Protein AF-A0A0N4VSP3-F1 (afdb_monomer_lite)

Structure (mmCIF, N/CA/C/O backbone):
data_AF-A0A0N4VSP3-F1
#
_entry.id   AF-A0A0N4VSP3-F1
#
loop_
_atom_site.group_PDB
_atom_site.id
_atom_site.type_symbol
_atom_site.label_atom_id
_atom_site.label_alt_id
_atom_site.label_comp_id
_atom_site.label_asym_id
_atom_site.label_entity_id
_atom_site.label_seq_id
_atom_site.pdbx_PDB_ins_code
_atom_site.Cartn_x
_atom_site.Cartn_y
_atom_site.Cartn_z
_atom_site.occupancy
_atom_site.B_iso_or_equiv
_atom_site.auth_seq_id
_atom_site.auth_comp_id
_atom_site.auth_asym_id
_atom_site.auth_atom_id
_atom_site.pdbx_PDB_model_num
ATOM 1 N N . MET A 1 1 ? -19.096 -5.394 18.082 1.00 20.92 1 MET A N 1
ATOM 2 C CA . MET A 1 1 ? -18.359 -4.152 17.748 1.00 20.92 1 MET A CA 1
ATOM 3 C C . MET A 1 1 ? -17.612 -4.419 16.456 1.00 20.92 1 MET A C 1
ATOM 5 O O . MET A 1 1 ? -16.840 -5.366 16.447 1.00 20.92 1 MET A O 1
ATOM 9 N N . SER A 1 2 ? -17.908 -3.686 15.379 1.00 20.28 2 SER A N 1
ATOM 10 C CA . SER A 1 2 ? -17.306 -3.947 14.062 1.00 20.28 2 SER A CA 1
ATOM 11 C C . SER A 1 2 ? -15.825 -3.570 14.069 1.00 20.28 2 SER A C 1
ATOM 13 O O . SER A 1 2 ? -15.492 -2.456 14.472 1.00 20.28 2 SER A O 1
ATOM 15 N N . LYS A 1 3 ? -14.948 -4.489 13.658 1.00 21.61 3 LYS A N 1
ATOM 16 C CA . LYS A 1 3 ? -13.506 -4.255 13.499 1.00 21.61 3 LYS A CA 1
ATOM 17 C C . LYS A 1 3 ? -13.163 -4.177 12.013 1.00 21.61 3 LYS A C 1
ATOM 19 O O . LYS A 1 3 ? -12.490 -5.032 11.452 1.00 21.61 3 LYS A O 1
ATOM 24 N N . ASP A 1 4 ? -13.642 -3.124 11.366 1.00 21.48 4 ASP A N 1
ATOM 25 C CA . ASP A 1 4 ? -13.287 -2.838 9.979 1.00 21.48 4 ASP A CA 1
ATOM 26 C C . ASP A 1 4 ? -11.895 -2.190 9.949 1.00 21.48 4 ASP A C 1
ATOM 28 O O . ASP A 1 4 ? -11.760 -0.973 10.114 1.00 21.48 4 ASP A O 1
ATOM 32 N N . ALA A 1 5 ? -10.850 -3.009 9.809 1.00 22.25 5 ALA A N 1
ATOM 33 C CA . ALA A 1 5 ? -9.464 -2.559 9.702 1.00 22.25 5 ALA A CA 1
ATOM 34 C C . ALA A 1 5 ? -9.032 -2.464 8.229 1.00 22.25 5 ALA A C 1
ATOM 36 O O . ALA A 1 5 ? -8.876 -3.465 7.534 1.00 22.25 5 ALA A O 1
ATOM 37 N N . ILE A 1 6 ? -8.811 -1.243 7.745 1.00 28.39 6 ILE A N 1
ATOM 38 C CA . ILE A 1 6 ? -8.440 -0.954 6.358 1.00 28.39 6 ILE A CA 1
ATOM 39 C C . ILE A 1 6 ? -7.019 -0.384 6.332 1.00 28.39 6 ILE A C 1
ATOM 41 O O . ILE A 1 6 ? -6.721 0.682 6.871 1.00 28.39 6 ILE A O 1
ATOM 45 N N . THR A 1 7 ? -6.114 -1.116 5.685 1.00 30.81 7 THR A N 1
ATOM 46 C CA . THR A 1 7 ? -4.690 -0.774 5.613 1.00 30.81 7 THR A CA 1
ATOM 47 C C . THR A 1 7 ? -4.467 0.154 4.417 1.00 30.81 7 THR A C 1
ATOM 49 O O . THR A 1 7 ? -4.516 -0.281 3.265 1.00 30.81 7 THR A O 1
ATOM 52 N N . VAL A 1 8 ? -4.243 1.451 4.660 1.00 32.62 8 VAL A N 1
ATOM 53 C CA . VAL A 1 8 ? -4.166 2.451 3.583 1.00 32.62 8 VAL A CA 1
ATOM 54 C C . VAL A 1 8 ? -2.767 2.998 3.388 1.00 32.62 8 VAL A C 1
ATOM 56 O O . VAL A 1 8 ? -2.271 3.807 4.159 1.00 32.62 8 VAL A O 1
ATOM 59 N N . GLY A 1 9 ? -2.201 2.681 2.230 1.00 28.77 9 GLY A N 1
ATOM 60 C CA . GLY A 1 9 ? -1.094 3.420 1.655 1.00 28.77 9 GLY A CA 1
ATOM 61 C C . GLY A 1 9 ? 0.252 2.911 2.128 1.00 28.77 9 GLY A C 1
ATOM 62 O O . GLY A 1 9 ? 0.875 3.536 2.979 1.00 28.77 9 GLY A O 1
ATOM 63 N N . PHE A 1 10 ? 0.741 1.854 1.475 1.00 27.48 10 PHE A N 1
ATOM 64 C CA . PHE A 1 10 ? 2.181 1.689 1.304 1.00 27.48 10 PHE A CA 1
ATOM 65 C C . PHE A 1 10 ? 2.674 2.757 0.321 1.00 27.48 10 PHE A C 1
ATOM 67 O O . PHE A 1 10 ? 2.287 2.764 -0.848 1.00 27.48 10 PHE A O 1
ATOM 74 N N . SER A 1 11 ? 3.560 3.638 0.783 1.00 26.72 11 SER A N 1
ATOM 75 C CA . SER A 1 11 ? 4.466 4.387 -0.095 1.00 26.72 11 SER A CA 1
ATOM 76 C C . SER A 1 11 ? 5.871 3.858 0.157 1.00 26.72 11 SER A C 1
ATOM 78 O O . SER A 1 11 ? 6.573 4.328 1.052 1.00 26.72 11 SER A O 1
ATOM 80 N N . VAL A 1 12 ? 6.226 2.808 -0.590 1.00 27.62 12 VAL A N 1
ATOM 81 C CA . VAL A 1 12 ? 7.496 2.087 -0.461 1.00 27.62 12 VAL A CA 1
ATOM 82 C C . VAL A 1 12 ? 8.224 2.110 -1.796 1.00 27.62 12 VAL A C 1
ATOM 84 O O . VAL A 1 12 ? 7.969 1.323 -2.702 1.00 27.62 12 VAL A O 1
ATOM 87 N N . LYS A 1 13 ? 9.201 3.006 -1.870 1.00 33.19 13 LYS A N 1
ATOM 88 C CA . LYS A 1 13 ? 10.443 2.763 -2.611 1.00 33.19 13 LYS A CA 1
ATOM 89 C C . LYS A 1 13 ? 11.149 1.566 -1.906 1.00 33.19 13 LYS A C 1
ATOM 91 O O . LYS A 1 13 ? 11.082 1.544 -0.678 1.00 33.19 13 LYS A O 1
ATOM 96 N N . LEU A 1 14 ? 11.884 0.677 -2.619 1.00 26.58 14 LEU A N 1
ATOM 97 C CA . LEU A 1 14 ? 13.021 -0.214 -2.166 1.00 26.58 14 LEU A CA 1
ATOM 98 C C . LEU A 1 14 ? 12.895 -1.805 -2.252 1.00 26.58 14 LEU A C 1
ATOM 100 O O . LEU A 1 14 ? 11.784 -2.323 -2.194 1.00 26.58 14 LEU A O 1
ATOM 104 N N . TRP A 1 15 ? 14.070 -2.528 -2.333 1.00 25.83 15 TRP A N 1
ATOM 105 C CA . TRP A 1 15 ? 14.570 -3.839 -2.981 1.00 25.83 15 TRP A CA 1
ATOM 106 C C . TRP A 1 15 ? 14.121 -5.230 -2.439 1.00 25.83 15 TRP A C 1
ATOM 108 O O . TRP A 1 15 ? 14.099 -5.385 -1.233 1.00 25.83 15 TRP A O 1
ATOM 118 N N . LYS A 1 16 ? 13.873 -6.285 -3.257 1.00 29.00 16 LY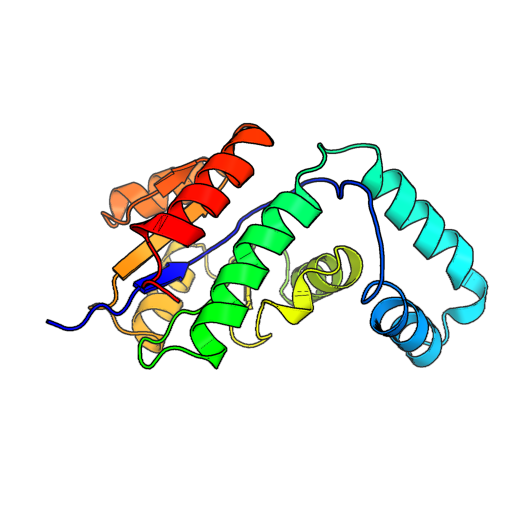S A N 1
ATOM 119 C CA . LYS A 1 16 ? 13.544 -7.689 -2.820 1.00 29.00 16 LYS A CA 1
ATOM 120 C C . LYS A 1 16 ? 14.643 -8.481 -2.060 1.00 29.00 16 LYS A C 1
ATOM 122 O O . LYS A 1 16 ? 15.768 -8.515 -2.508 1.00 29.00 16 LYS A O 1
ATOM 127 N N . PRO A 1 17 ? 14.345 -9.308 -1.051 1.00 29.50 17 PRO A N 1
ATOM 128 C CA . PRO A 1 17 ? 15.222 -10.399 -0.607 1.00 29.50 17 PRO A CA 1
ATOM 129 C C . PRO A 1 17 ? 15.154 -11.675 -1.495 1.00 29.50 17 PRO A C 1
ATOM 131 O O . PRO A 1 17 ? 14.441 -11.758 -2.494 1.00 29.50 17 PRO A O 1
ATOM 134 N N . ASP A 1 18 ? 15.927 -12.680 -1.081 1.00 33.03 18 ASP A N 1
ATOM 135 C CA . ASP A 1 18 ? 15.898 -14.109 -1.453 1.00 33.03 18 ASP A CA 1
ATOM 136 C C . ASP A 1 18 ? 15.221 -14.896 -0.297 1.00 33.03 18 ASP A C 1
ATOM 138 O O . ASP A 1 18 ? 15.187 -14.384 0.818 1.00 33.03 18 ASP A O 1
ATOM 142 N N . LYS A 1 19 ? 14.724 -16.144 -0.355 1.00 32.81 19 LYS A N 1
ATOM 143 C CA . LYS A 1 19 ? 14.442 -17.217 -1.347 1.00 32.81 19 LYS A CA 1
ATOM 144 C C . LYS A 1 19 ? 13.468 -18.177 -0.597 1.00 32.81 19 LYS A C 1
ATOM 146 O O . LYS A 1 19 ? 13.546 -18.244 0.622 1.00 32.81 19 LYS A O 1
ATOM 151 N N . LYS A 1 20 ? 12.551 -18.963 -1.177 1.00 30.81 20 LYS A N 1
ATOM 152 C CA . LYS A 1 20 ? 12.589 -19.799 -2.395 1.00 30.81 20 LYS A CA 1
ATOM 153 C C . LYS A 1 20 ? 11.143 -20.228 -2.758 1.00 30.81 20 LYS A C 1
ATOM 155 O O . LYS A 1 20 ? 10.438 -20.641 -1.851 1.00 30.81 20 LYS A O 1
ATOM 160 N N . LEU A 1 21 ? 10.808 -20.264 -4.062 1.00 31.72 21 LEU A N 1
ATOM 161 C CA . LEU A 1 21 ? 9.743 -21.089 -4.704 1.00 31.72 21 LEU A CA 1
ATOM 162 C C . LEU A 1 21 ? 8.258 -20.813 -4.304 1.00 31.72 21 LEU A C 1
ATOM 164 O O . LEU A 1 21 ? 7.913 -20.858 -3.138 1.00 31.72 21 LEU A O 1
ATOM 168 N N . THR A 1 22 ? 7.279 -20.590 -5.199 1.00 36.72 22 THR A N 1
ATOM 169 C CA . THR A 1 22 ? 7.310 -20.316 -6.655 1.00 36.72 22 THR A CA 1
ATOM 170 C C . THR A 1 22 ? 6.011 -19.608 -7.092 1.00 36.72 22 THR A C 1
ATOM 172 O O . THR A 1 22 ? 5.027 -20.252 -7.428 1.00 36.72 22 THR A O 1
ATOM 175 N N . PHE A 1 23 ? 6.005 -18.272 -7.132 1.00 33.94 23 PHE A N 1
ATOM 176 C CA . PHE A 1 23 ? 4.994 -17.475 -7.867 1.00 33.94 23 PHE A CA 1
ATOM 177 C C . PHE A 1 23 ? 5.638 -16.315 -8.661 1.00 33.94 23 PHE A C 1
ATOM 179 O O . PHE A 1 23 ? 4.978 -15.377 -9.099 1.00 33.94 23 PHE A O 1
ATOM 186 N N . LYS A 1 24 ? 6.969 -16.384 -8.835 1.00 41.38 24 LYS A N 1
ATOM 187 C CA . LYS A 1 24 ? 7.832 -15.309 -9.359 1.00 41.38 24 LYS A CA 1
ATOM 188 C C . LYS A 1 24 ? 7.988 -15.328 -10.891 1.00 41.38 24 LYS A C 1
ATOM 190 O O . LYS A 1 24 ? 8.329 -14.292 -11.446 1.00 41.38 24 LYS A O 1
ATOM 195 N N . SER A 1 25 ? 7.755 -16.464 -11.565 1.00 39.62 25 SER A N 1
ATOM 196 C CA . SER A 1 25 ? 7.986 -16.596 -13.019 1.00 39.62 25 SER A CA 1
ATOM 197 C C . SER A 1 25 ? 6.737 -16.286 -13.859 1.00 39.62 25 SER A C 1
ATOM 199 O O . SER A 1 25 ? 6.797 -15.430 -14.738 1.00 39.62 25 SER A O 1
ATOM 201 N N . ILE A 1 26 ? 5.581 -16.873 -13.516 1.00 41.38 26 ILE A N 1
ATOM 202 C CA . ILE A 1 26 ? 4.376 -16.873 -14.371 1.00 41.38 26 ILE A CA 1
ATOM 203 C C . ILE A 1 26 ? 3.923 -15.462 -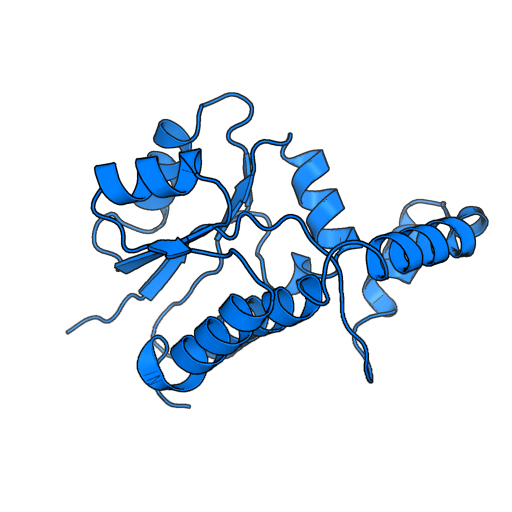14.781 1.00 41.38 26 ILE A C 1
ATOM 205 O O . ILE A 1 26 ? 3.568 -15.252 -15.935 1.00 41.38 26 ILE A O 1
ATOM 209 N N . LEU A 1 27 ? 3.949 -14.479 -13.873 1.00 50.06 27 LEU A N 1
ATOM 210 C CA . LEU A 1 27 ? 3.503 -13.119 -14.199 1.00 50.06 27 LEU A CA 1
ATOM 211 C C . LEU A 1 27 ? 4.526 -12.313 -15.003 1.00 50.06 27 LEU A C 1
ATOM 213 O O . LEU A 1 27 ? 4.121 -11.584 -15.902 1.00 50.06 27 LEU A O 1
ATOM 217 N N . HIS A 1 28 ? 5.823 -12.426 -14.704 1.00 56.03 28 HIS A N 1
ATOM 218 C CA . HIS A 1 28 ? 6.842 -11.632 -15.396 1.00 56.03 28 HIS A CA 1
ATOM 219 C C . HIS A 1 28 ? 7.099 -12.176 -16.804 1.00 56.03 28 HIS A C 1
ATOM 221 O O . HIS A 1 28 ? 7.084 -11.414 -17.765 1.00 56.03 28 HIS A O 1
ATOM 227 N N . GLU A 1 29 ? 7.234 -13.498 -16.947 1.00 55.16 29 GLU A N 1
ATOM 228 C CA . GLU A 1 29 ? 7.441 -14.140 -18.247 1.00 55.16 29 GLU A CA 1
ATOM 229 C C . GLU A 1 29 ? 6.231 -13.937 -19.164 1.00 55.16 29 GLU A C 1
ATOM 231 O O . GLU A 1 29 ? 6.390 -13.411 -20.263 1.00 55.16 29 GLU A O 1
ATOM 236 N N . ALA A 1 30 ? 5.012 -14.220 -18.685 1.00 62.12 30 ALA A N 1
ATOM 237 C CA . ALA A 1 30 ? 3.814 -14.062 -19.505 1.00 62.12 30 ALA A CA 1
ATOM 238 C C . ALA A 1 30 ? 3.497 -12.595 -19.845 1.00 62.12 30 ALA A C 1
ATOM 240 O O . ALA A 1 30 ? 2.911 -12.342 -20.894 1.00 62.12 30 ALA A O 1
ATOM 241 N N . LEU A 1 31 ? 3.855 -11.612 -19.005 1.00 67.88 31 LEU A N 1
ATOM 242 C CA . LEU A 1 31 ? 3.710 -10.195 -19.371 1.00 67.88 31 LEU A CA 1
ATOM 243 C C . LEU A 1 31 ? 4.750 -9.766 -20.404 1.00 67.88 31 LEU A C 1
ATOM 245 O O . LEU A 1 31 ? 4.376 -9.136 -21.387 1.00 67.88 31 LEU A O 1
ATOM 249 N N . VAL A 1 32 ? 6.021 -10.133 -20.228 1.00 69.94 32 VAL A N 1
ATOM 250 C CA . VAL A 1 32 ? 7.088 -9.840 -21.201 1.00 69.94 32 VAL A CA 1
ATOM 251 C C . VAL A 1 32 ? 6.771 -10.477 -22.560 1.00 69.94 32 VAL A C 1
ATOM 253 O O . VAL A 1 32 ? 6.878 -9.811 -23.589 1.00 69.94 32 VAL A O 1
ATOM 256 N N . GLU A 1 33 ? 6.281 -11.718 -22.570 1.00 70.81 33 GLU A N 1
ATOM 257 C CA . GLU A 1 33 ? 5.819 -12.421 -23.773 1.00 70.81 33 GLU A CA 1
ATOM 258 C C . GLU A 1 33 ? 4.593 -11.746 -24.407 1.00 70.81 33 GLU A C 1
ATOM 260 O O . GLU A 1 33 ? 4.604 -11.457 -25.604 1.00 70.81 33 GLU A O 1
ATOM 265 N N . ARG A 1 34 ? 3.562 -11.396 -23.622 1.00 71.19 34 ARG A N 1
ATOM 266 C CA . ARG A 1 34 ? 2.360 -10.698 -24.125 1.00 71.19 34 ARG A CA 1
ATOM 267 C C . ARG A 1 34 ? 2.621 -9.268 -24.602 1.00 71.19 34 ARG A C 1
ATOM 269 O O . ARG A 1 34 ? 1.865 -8.774 -25.433 1.00 71.19 34 ARG A O 1
ATOM 276 N N . CYS A 1 35 ? 3.662 -8.613 -24.095 1.00 75.38 35 CYS A N 1
ATOM 277 C CA . CYS A 1 35 ? 4.122 -7.305 -24.561 1.00 75.38 35 CYS A CA 1
ATOM 278 C C . CYS A 1 35 ? 5.061 -7.395 -25.778 1.00 75.38 35 CYS A C 1
ATOM 280 O O . CYS A 1 35 ? 5.514 -6.360 -26.260 1.00 75.38 35 CYS A O 1
ATOM 282 N N . GLY A 1 36 ? 5.375 -8.600 -26.275 1.00 76.62 36 GLY A N 1
ATOM 283 C CA . GLY A 1 36 ? 6.289 -8.798 -27.405 1.00 76.62 36 GLY A CA 1
ATOM 284 C C . GLY A 1 36 ? 7.758 -8.498 -27.086 1.00 76.62 36 GLY A C 1
ATOM 285 O O . GLY A 1 36 ? 8.555 -8.335 -28.004 1.00 76.62 36 GLY A O 1
ATOM 286 N N . MET A 1 37 ? 8.128 -8.432 -25.803 1.00 74.81 37 MET A N 1
ATOM 287 C CA . MET A 1 37 ? 9.471 -8.070 -25.327 1.00 74.81 37 MET A CA 1
ATOM 288 C C . MET A 1 37 ? 10.348 -9.299 -25.031 1.00 74.81 37 MET A C 1
ATOM 290 O O . MET A 1 37 ? 11.228 -9.269 -24.171 1.00 74.81 37 MET A O 1
ATOM 294 N N . THR A 1 38 ? 10.094 -10.418 -25.713 1.00 77.69 38 THR A N 1
ATOM 295 C CA . THR A 1 38 ? 10.768 -11.703 -25.457 1.00 77.69 38 THR A CA 1
ATOM 296 C C . THR A 1 38 ? 12.277 -11.642 -25.659 1.00 77.69 38 THR A C 1
ATOM 298 O O . THR A 1 38 ? 13.004 -12.349 -24.968 1.00 77.69 38 THR A O 1
ATOM 301 N N . THR A 1 39 ? 12.760 -10.778 -26.552 1.00 81.50 39 THR A N 1
ATOM 302 C CA . THR A 1 39 ? 14.192 -10.569 -26.802 1.00 81.50 39 THR A CA 1
ATOM 303 C C . THR A 1 39 ? 14.877 -9.754 -25.706 1.00 81.50 39 THR A C 1
ATOM 305 O O . THR A 1 39 ? 16.047 -9.994 -25.437 1.00 81.50 39 THR A O 1
ATOM 308 N N . GLN A 1 40 ? 14.164 -8.850 -25.024 1.00 78.69 40 GLN A N 1
ATOM 309 C CA . GLN A 1 40 ? 14.680 -8.111 -23.862 1.00 78.69 40 GLN A CA 1
ATOM 310 C C . GLN A 1 40 ? 14.443 -8.844 -22.529 1.00 78.69 40 GLN A C 1
ATOM 312 O O . GLN A 1 40 ? 14.776 -8.312 -21.473 1.00 78.69 40 GLN A O 1
ATOM 317 N N . LYS A 1 41 ? 13.864 -10.054 -22.538 1.00 76.19 41 LYS A N 1
ATOM 318 C CA . LYS A 1 41 ? 13.481 -10.811 -21.330 1.00 76.19 41 LYS A CA 1
ATOM 319 C C . LYS A 1 41 ? 14.617 -10.909 -20.310 1.00 76.19 41 LYS A C 1
ATOM 321 O O . LYS A 1 41 ? 14.403 -10.615 -19.135 1.00 76.19 41 LYS A O 1
ATOM 326 N N . ASP A 1 42 ? 15.815 -11.267 -20.761 1.00 78.06 42 ASP A N 1
ATOM 327 C CA . ASP A 1 42 ? 16.977 -11.432 -19.884 1.00 78.06 42 ASP A CA 1
ATOM 328 C C . ASP A 1 42 ? 17.527 -10.089 -19.384 1.00 78.06 42 ASP A C 1
ATOM 330 O O . ASP A 1 42 ? 17.882 -9.978 -18.212 1.00 78.06 42 ASP A O 1
ATOM 334 N N . GLU A 1 43 ? 17.498 -9.041 -20.214 1.00 80.12 43 GLU A N 1
ATOM 335 C CA . GLU A 1 43 ? 17.879 -7.676 -19.825 1.00 80.12 43 GLU A CA 1
ATOM 336 C C . GLU A 1 43 ? 16.940 -7.109 -18.750 1.00 80.12 43 GLU A C 1
ATOM 338 O O . GLU A 1 43 ? 17.402 -6.564 -17.749 1.00 80.12 43 GLU A O 1
ATOM 343 N N . ILE A 1 44 ? 15.621 -7.275 -18.914 1.00 75.25 44 ILE A N 1
ATOM 344 C CA . ILE A 1 44 ? 14.620 -6.825 -17.934 1.00 75.25 44 ILE A CA 1
ATOM 345 C C . ILE A 1 44 ? 14.759 -7.638 -16.641 1.00 75.25 44 ILE A C 1
ATOM 347 O O . ILE A 1 44 ? 14.741 -7.065 -15.554 1.00 75.25 44 ILE A O 1
ATOM 351 N N . ASN A 1 45 ? 14.937 -8.961 -16.734 1.00 75.25 45 ASN A N 1
ATOM 352 C CA . ASN A 1 45 ? 15.147 -9.818 -15.565 1.00 75.25 45 ASN A CA 1
ATOM 353 C C . ASN A 1 45 ? 16.418 -9.429 -14.790 1.00 75.25 45 ASN A C 1
ATOM 355 O O . ASN A 1 45 ? 16.378 -9.362 -13.560 1.00 75.25 45 ASN A O 1
ATOM 359 N N . GLU A 1 46 ? 17.522 -9.139 -15.480 1.00 78.56 46 GLU A N 1
ATOM 360 C CA . GLU A 1 46 ? 18.775 -8.695 -14.863 1.00 78.56 46 GLU A CA 1
ATOM 361 C C . GLU A 1 46 ? 18.657 -7.277 -14.286 1.00 78.56 46 GLU A C 1
ATOM 363 O O . GLU A 1 46 ? 19.084 -7.043 -13.156 1.00 78.56 46 GLU A O 1
ATOM 368 N N . ALA A 1 47 ? 17.992 -6.347 -14.976 1.00 74.25 47 ALA A N 1
ATOM 369 C CA . ALA A 1 47 ? 17.700 -5.014 -14.450 1.00 74.25 47 ALA A CA 1
ATOM 370 C C . ALA A 1 47 ? 16.837 -5.086 -13.177 1.00 74.25 47 ALA A C 1
ATOM 372 O O . ALA A 1 47 ? 17.167 -4.451 -12.174 1.00 74.25 47 ALA A O 1
ATOM 373 N N . CYS A 1 48 ? 15.790 -5.919 -13.165 1.00 69.94 48 CYS A N 1
ATOM 374 C CA . CYS A 1 48 ? 15.027 -6.238 -11.958 1.00 69.94 48 CYS A CA 1
ATOM 375 C C . CYS A 1 48 ? 15.931 -6.839 -10.873 1.00 69.94 48 CYS A C 1
ATOM 377 O O . CYS A 1 48 ? 15.862 -6.407 -9.726 1.00 69.94 48 CYS A O 1
ATOM 379 N N . ARG A 1 49 ? 16.838 -7.764 -11.213 1.00 73.19 49 ARG A N 1
ATOM 380 C CA . ARG A 1 49 ? 17.786 -8.368 -10.261 1.00 73.19 49 ARG A CA 1
ATOM 381 C C . ARG A 1 49 ? 18.769 -7.348 -9.664 1.00 73.19 49 ARG A C 1
ATOM 383 O O . ARG A 1 49 ? 19.117 -7.472 -8.496 1.00 73.19 49 ARG A O 1
ATOM 390 N N . GLN A 1 50 ? 19.182 -6.324 -10.409 1.00 71.31 50 GLN A N 1
ATOM 391 C CA . GLN A 1 50 ? 20.056 -5.238 -9.929 1.00 71.31 50 GLN A CA 1
ATOM 392 C C . GLN A 1 50 ? 19.294 -4.210 -9.082 1.00 71.31 50 GLN A C 1
ATOM 394 O O . GLN A 1 50 ? 19.736 -3.832 -7.993 1.00 71.31 50 GLN A O 1
ATOM 399 N N . VAL A 1 51 ? 18.077 -3.853 -9.506 1.00 65.62 51 VAL A N 1
ATOM 400 C CA . VAL A 1 51 ? 17.059 -3.186 -8.670 1.00 65.62 51 VAL A CA 1
ATOM 401 C C . VAL A 1 51 ? 16.751 -4.015 -7.409 1.00 65.62 51 VAL A C 1
ATOM 403 O O . VAL A 1 51 ? 16.262 -3.474 -6.417 1.00 65.62 51 VAL A O 1
ATOM 406 N N . GLU A 1 52 ? 17.138 -5.294 -7.398 1.00 65.81 52 GLU A N 1
ATOM 407 C CA . GLU A 1 52 ? 17.078 -6.244 -6.286 1.00 65.81 52 GLU A CA 1
ATOM 408 C C . GLU A 1 52 ? 18.444 -6.628 -5.690 1.00 65.81 52 GLU A C 1
ATOM 410 O O . GLU A 1 52 ? 18.579 -7.670 -5.048 1.00 65.81 52 GLU A O 1
ATOM 415 N N . GLN A 1 53 ? 19.444 -5.757 -5.825 1.00 67.44 53 GLN A N 1
ATOM 416 C CA . GLN A 1 53 ? 20.608 -5.726 -4.929 1.00 67.44 53 GLN A CA 1
ATOM 417 C C . GLN A 1 53 ? 20.819 -4.355 -4.260 1.00 67.44 53 GLN A C 1
ATOM 419 O O . GLN A 1 53 ? 21.588 -4.264 -3.310 1.00 67.44 53 GLN A O 1
ATOM 424 N N . LEU A 1 54 ? 20.138 -3.290 -4.711 1.00 66.69 54 LEU A N 1
ATOM 425 C CA . LEU A 1 54 ? 20.440 -1.909 -4.298 1.00 66.69 54 LEU A CA 1
ATOM 426 C C . LEU A 1 54 ? 19.762 -1.410 -3.012 1.00 66.69 54 LEU A C 1
ATOM 428 O O . LEU A 1 54 ? 20.392 -0.784 -2.167 1.00 66.69 54 LEU A O 1
ATOM 432 N N . PHE A 1 55 ? 18.455 -1.609 -2.862 1.00 65.50 55 PHE A N 1
ATOM 433 C CA . PHE A 1 55 ? 17.635 -0.735 -2.006 1.00 65.50 55 PHE A CA 1
ATOM 434 C C . PHE A 1 55 ? 17.205 -1.238 -0.566 1.00 65.50 55 PHE A C 1
ATOM 436 O O . PHE A 1 55 ? 16.892 -0.402 0.276 1.00 65.50 55 PHE A O 1
ATOM 443 N N . GLY A 1 56 ? 17.169 -2.542 -0.213 1.00 67.62 56 GLY A N 1
ATOM 444 C CA . GLY A 1 56 ? 17.309 -3.048 1.174 1.00 67.62 56 GLY A CA 1
ATOM 445 C C . GLY A 1 56 ? 16.731 -4.422 1.626 1.00 67.62 56 GLY A C 1
ATOM 446 O O . GLY A 1 56 ? 16.572 -4.560 2.834 1.00 67.62 56 GLY A O 1
ATOM 447 N N . GLY A 1 57 ? 16.320 -5.400 0.792 1.00 68.94 57 GLY A N 1
ATOM 448 C CA . GLY A 1 57 ? 15.522 -6.576 1.258 1.00 68.94 57 GLY A CA 1
ATOM 449 C C . GLY A 1 57 ? 14.066 -6.232 1.653 1.00 68.94 57 GLY A C 1
ATOM 450 O O . GLY A 1 57 ? 13.314 -7.041 2.192 1.00 68.94 57 GLY A O 1
ATOM 451 N N . ARG A 1 58 ? 13.670 -4.995 1.352 1.00 74.44 58 ARG A N 1
ATOM 452 C CA . ARG A 1 58 ? 12.412 -4.319 1.658 1.00 74.44 58 ARG A CA 1
ATOM 453 C C . ARG A 1 58 ? 11.228 -4.746 0.779 1.00 74.44 58 ARG A C 1
ATOM 455 O O . ARG A 1 58 ? 10.117 -4.733 1.288 1.00 74.44 58 ARG A O 1
ATOM 462 N N . THR A 1 59 ? 11.408 -5.156 -0.485 1.00 72.19 59 THR A N 1
ATOM 463 C CA . THR A 1 59 ? 10.266 -5.481 -1.372 1.00 72.19 59 THR A CA 1
ATOM 464 C C . THR A 1 59 ? 9.532 -6.741 -0.933 1.00 72.19 59 THR A C 1
ATOM 466 O O . THR A 1 59 ? 8.315 -6.680 -0.865 1.00 72.19 59 THR A O 1
ATOM 469 N N . ASP A 1 60 ? 10.192 -7.862 -0.605 1.00 75.62 60 ASP A N 1
ATOM 470 C CA . 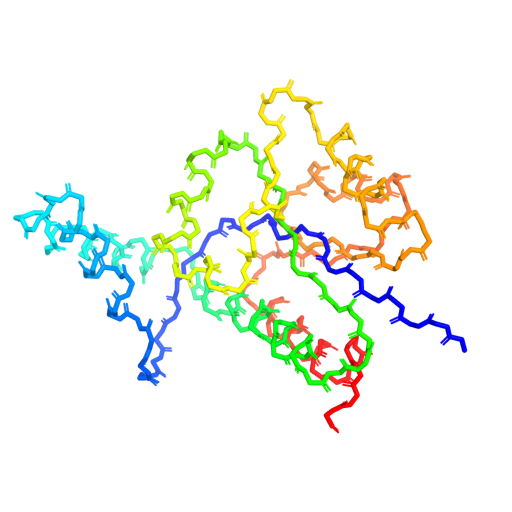ASP A 1 60 ? 9.435 -9.055 -0.161 1.00 75.62 60 ASP A CA 1
ATOM 471 C C . ASP A 1 60 ? 9.091 -8.998 1.331 1.00 75.62 60 ASP A C 1
ATOM 473 O O . ASP A 1 60 ? 8.161 -9.676 1.755 1.00 75.62 60 ASP A O 1
ATOM 477 N N . ALA A 1 61 ? 9.764 -8.156 2.125 1.00 82.06 61 ALA A N 1
ATOM 478 C CA . ALA A 1 61 ? 9.269 -7.803 3.454 1.00 82.06 61 ALA A CA 1
ATOM 479 C C . ALA A 1 61 ? 7.935 -7.033 3.334 1.00 82.06 61 ALA A C 1
ATOM 481 O O . ALA A 1 61 ? 6.938 -7.418 3.943 1.00 82.06 61 ALA A O 1
ATOM 482 N N . ALA A 1 62 ? 7.863 -6.040 2.438 1.00 82.94 62 ALA A N 1
ATOM 483 C CA . ALA A 1 62 ? 6.616 -5.373 2.066 1.00 82.94 62 ALA A CA 1
ATOM 484 C C . ALA A 1 62 ? 5.607 -6.333 1.404 1.00 82.94 62 ALA A C 1
ATOM 486 O O . ALA A 1 62 ? 4.422 -6.265 1.721 1.00 82.94 62 ALA A O 1
ATOM 487 N N . ARG A 1 63 ? 6.051 -7.263 0.540 1.00 84.12 63 ARG A N 1
ATOM 488 C CA . ARG A 1 63 ? 5.182 -8.273 -0.091 1.00 84.12 63 ARG A CA 1
ATOM 489 C C . ARG A 1 63 ? 4.532 -9.150 0.968 1.00 84.12 63 ARG A C 1
ATOM 491 O O . ARG A 1 63 ? 3.318 -9.255 0.942 1.00 84.12 63 ARG A O 1
ATOM 498 N N . ARG A 1 64 ? 5.281 -9.671 1.947 1.00 88.56 64 ARG A N 1
ATOM 499 C CA . ARG A 1 64 ? 4.713 -10.435 3.072 1.00 88.56 64 ARG A CA 1
ATOM 500 C C . ARG A 1 64 ? 3.678 -9.630 3.861 1.00 88.56 64 ARG A C 1
ATOM 502 O O . ARG A 1 64 ? 2.630 -10.171 4.201 1.00 88.56 64 ARG A O 1
ATOM 509 N N . CYS A 1 65 ? 3.929 -8.340 4.104 1.00 89.00 65 CYS A N 1
ATOM 510 C CA . CYS A 1 65 ? 2.969 -7.451 4.774 1.00 89.00 65 CYS A CA 1
ATOM 511 C C . CYS A 1 65 ? 1.685 -7.208 3.952 1.00 89.00 65 CYS A C 1
ATOM 513 O O . CYS A 1 65 ? 0.614 -7.002 4.521 1.00 89.00 65 CYS A O 1
ATOM 515 N N . LEU A 1 66 ? 1.773 -7.220 2.619 1.00 87.94 66 LEU A N 1
ATOM 516 C CA . LEU A 1 66 ? 0.621 -7.121 1.715 1.00 87.94 66 LEU A CA 1
ATOM 517 C C . LEU A 1 66 ? -0.111 -8.469 1.577 1.00 87.94 66 LEU A C 1
ATOM 519 O O . LEU A 1 66 ? -1.340 -8.517 1.602 1.00 87.94 66 LEU A O 1
ATOM 52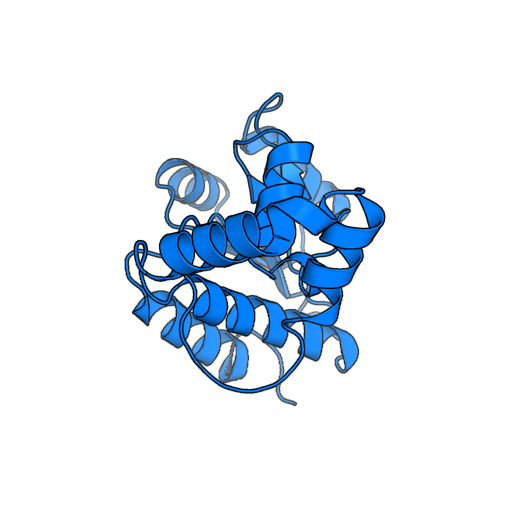3 N N . GLU A 1 67 ? 0.636 -9.566 1.451 1.00 89.62 67 GLU A N 1
ATOM 524 C CA . GLU A 1 67 ? 0.132 -10.932 1.297 1.00 89.62 67 GLU A CA 1
ATOM 525 C C . GLU A 1 67 ? -0.632 -11.392 2.534 1.00 89.62 67 GLU A C 1
ATOM 527 O O . GLU A 1 67 ? -1.715 -11.943 2.373 1.00 89.62 67 GLU A O 1
ATOM 532 N N . VAL A 1 68 ? -0.145 -11.123 3.753 1.00 87.44 68 VAL A N 1
ATOM 533 C CA . VAL A 1 68 ? -0.877 -11.505 4.973 1.00 87.44 68 VAL A CA 1
ATOM 534 C C . VAL A 1 68 ? -2.240 -10.809 5.044 1.00 87.44 68 VAL A C 1
ATOM 536 O O . VAL A 1 68 ? -3.232 -11.457 5.368 1.00 87.44 68 VAL A O 1
ATOM 539 N N . VAL A 1 69 ? -2.331 -9.533 4.644 1.00 84.62 69 VAL A N 1
ATOM 540 C CA . VAL A 1 69 ? -3.608 -8.804 4.539 1.00 84.62 69 VAL A CA 1
ATOM 541 C C . VAL A 1 69 ? -4.523 -9.461 3.503 1.00 84.62 69 VAL A C 1
ATOM 543 O O . VAL A 1 69 ? -5.668 -9.772 3.818 1.00 84.62 69 VAL A O 1
ATOM 546 N N . ALA A 1 70 ? -4.020 -9.735 2.295 1.00 84.62 70 ALA A N 1
ATOM 547 C CA . ALA A 1 70 ? -4.804 -10.362 1.228 1.00 84.62 70 ALA A CA 1
ATOM 548 C C . ALA A 1 70 ? -5.294 -11.776 1.604 1.00 84.62 70 ALA A C 1
ATOM 550 O O . ALA A 1 70 ? -6.452 -12.116 1.364 1.00 84.62 70 ALA A O 1
ATOM 551 N N . GLN A 1 71 ? -4.440 -12.577 2.250 1.00 85.06 71 GLN A N 1
ATOM 552 C CA . GLN A 1 71 ? -4.778 -13.901 2.777 1.00 85.06 71 GLN A CA 1
ATOM 553 C C . GLN A 1 71 ? -5.863 -13.813 3.854 1.00 85.06 71 GLN A C 1
ATOM 555 O O . GLN A 1 71 ? -6.818 -14.585 3.808 1.00 85.06 71 GLN A O 1
ATOM 560 N N . ARG A 1 72 ? -5.771 -12.857 4.793 1.00 78.75 72 ARG A N 1
ATOM 561 C CA . ARG A 1 72 ? -6.806 -12.678 5.823 1.00 78.75 72 ARG A CA 1
ATOM 562 C C . ARG A 1 72 ? -8.151 -12.270 5.225 1.00 78.75 72 ARG A C 1
ATOM 564 O O . ARG A 1 72 ? -9.164 -12.823 5.637 1.00 78.75 72 ARG A O 1
ATOM 571 N N . THR A 1 73 ? -8.175 -11.386 4.227 1.00 74.69 73 THR A N 1
ATOM 572 C CA . THR A 1 73 ? -9.413 -10.998 3.520 1.00 74.69 73 THR A CA 1
ATOM 573 C C . THR A 1 73 ? -10.086 -12.170 2.801 1.00 74.69 73 THR A C 1
ATOM 575 O O . THR A 1 73 ? -11.299 -12.148 2.617 1.00 74.69 73 THR A O 1
ATOM 578 N N . ALA A 1 74 ? -9.332 -13.201 2.407 1.00 76.25 74 ALA A N 1
ATOM 579 C CA . ALA A 1 74 ? -9.883 -14.386 1.750 1.00 76.25 74 ALA A CA 1
ATOM 580 C C . ALA A 1 74 ? -10.544 -15.393 2.715 1.00 76.25 74 ALA A C 1
ATOM 582 O O . ALA A 1 74 ? -11.324 -16.227 2.258 1.00 76.25 74 ALA A O 1
ATOM 583 N N . VAL A 1 75 ? -10.236 -15.339 4.020 1.00 73.44 75 VAL A N 1
ATOM 584 C CA . VAL A 1 75 ? -10.703 -16.327 5.020 1.00 73.44 75 VAL A CA 1
ATOM 585 C C . VAL A 1 75 ? -11.528 -15.734 6.167 1.00 73.44 75 VAL A C 1
ATOM 587 O O . VAL A 1 75 ? -12.286 -16.458 6.806 1.00 73.44 75 VAL A O 1
ATOM 590 N N . SER A 1 76 ? -11.398 -14.434 6.442 1.00 67.75 76 SER A N 1
ATOM 591 C CA . SER A 1 76 ? -12.116 -13.746 7.520 1.00 67.75 76 SER A CA 1
ATOM 592 C C . SER A 1 76 ? -13.471 -13.203 7.060 1.00 67.75 76 SER A C 1
ATOM 594 O O . SER A 1 76 ? -13.660 -12.843 5.899 1.00 67.75 76 SER A O 1
ATOM 596 N N . SER A 1 77 ? -14.412 -13.075 7.997 1.00 64.69 77 SER A N 1
ATOM 597 C CA . SER A 1 77 ? -15.626 -12.271 7.805 1.00 64.69 77 SER A CA 1
ATOM 598 C C . SER A 1 77 ? -15.355 -10.761 7.901 1.00 64.69 77 SER A C 1
ATOM 600 O O . SER A 1 77 ? -16.137 -9.964 7.378 1.00 64.69 77 SER A O 1
ATOM 602 N N . GLU A 1 78 ? -14.246 -10.361 8.534 1.00 65.62 78 GLU A N 1
ATOM 603 C CA . GLU A 1 78 ? -13.749 -8.982 8.555 1.00 65.62 78 GLU A CA 1
ATOM 604 C C . GLU A 1 78 ? -13.058 -8.643 7.225 1.00 65.62 78 GLU A C 1
ATOM 606 O O . GLU A 1 78 ? -12.261 -9.421 6.696 1.00 65.62 78 GLU A O 1
ATOM 611 N N . LYS A 1 79 ? -13.347 -7.457 6.677 1.00 73.75 79 LYS A N 1
ATOM 612 C CA . LYS A 1 79 ? -12.814 -7.024 5.380 1.00 73.75 79 LYS A CA 1
ATOM 613 C C . LYS A 1 79 ? -11.595 -6.131 5.553 1.00 73.75 79 LYS A C 1
ATOM 615 O O . LYS A 1 79 ? -11.730 -4.943 5.840 1.00 73.75 79 LYS A O 1
ATOM 620 N N . TYR A 1 80 ? -10.422 -6.684 5.272 1.00 81.19 80 TYR A N 1
ATOM 621 C CA . TYR A 1 80 ? -9.194 -5.909 5.125 1.00 81.19 80 TYR A CA 1
ATOM 622 C C . TYR A 1 80 ? -8.955 -5.567 3.649 1.00 81.19 80 TYR A C 1
ATOM 624 O O . TYR A 1 80 ? -9.371 -6.292 2.741 1.00 81.19 80 TYR A O 1
ATOM 632 N N . ALA A 1 81 ? -8.267 -4.462 3.386 1.00 83.56 81 ALA A N 1
ATOM 633 C CA . ALA A 1 81 ? -7.848 -4.091 2.040 1.00 83.56 81 ALA A CA 1
ATOM 634 C C . ALA A 1 81 ? -6.447 -3.490 2.076 1.00 83.56 81 ALA A C 1
ATOM 636 O O . ALA A 1 81 ? -6.129 -2.731 2.990 1.00 83.56 81 ALA A O 1
ATOM 637 N N . ASN A 1 82 ? -5.657 -3.797 1.047 1.00 87.38 82 ASN A N 1
ATOM 638 C CA . ASN A 1 82 ? -4.460 -3.046 0.700 1.00 87.38 82 ASN A CA 1
ATOM 639 C C . ASN A 1 82 ? -4.849 -1.910 -0.250 1.00 87.38 82 ASN A C 1
ATOM 641 O O . ASN A 1 82 ? -5.537 -2.140 -1.250 1.00 87.38 82 ASN A O 1
ATOM 645 N N . VAL A 1 83 ? -4.382 -0.699 0.046 1.00 88.94 83 VAL A N 1
ATOM 646 C CA . VAL A 1 83 ? -4.522 0.490 -0.808 1.00 88.94 83 VAL A CA 1
ATOM 647 C C . VAL A 1 83 ? -3.140 1.103 -1.023 1.00 88.94 83 VAL A C 1
ATOM 649 O O . VAL A 1 83 ? -2.328 1.134 -0.099 1.00 88.94 83 VAL A O 1
ATOM 652 N N . VAL A 1 84 ? -2.855 1.597 -2.228 1.00 88.56 84 VAL A N 1
ATOM 653 C CA . VAL A 1 84 ? -1.584 2.257 -2.569 1.00 88.56 84 VAL A CA 1
ATOM 654 C C . VAL A 1 84 ? -1.833 3.721 -2.908 1.00 88.56 84 VAL A C 1
ATOM 656 O O . VAL A 1 84 ? -2.724 4.042 -3.692 1.00 88.56 84 VAL A O 1
ATOM 659 N N . LEU A 1 85 ? -1.010 4.601 -2.334 1.00 85.75 85 LEU A N 1
ATOM 660 C CA . LEU A 1 85 ? -0.982 6.034 -2.618 1.00 85.75 85 LEU A CA 1
ATOM 661 C C . LEU A 1 85 ? 0.398 6.400 -3.180 1.00 85.75 85 LEU A C 1
ATOM 663 O O . LEU A 1 85 ? 1.390 6.398 -2.448 1.00 85.75 85 LEU A O 1
ATOM 667 N N . CYS A 1 86 ? 0.465 6.717 -4.473 1.00 82.50 86 CYS A N 1
ATOM 668 C CA . CYS A 1 86 ? 1.704 7.058 -5.176 1.00 82.50 86 CYS A CA 1
ATOM 669 C C . CYS A 1 86 ? 1.747 8.536 -5.594 1.00 82.50 86 CYS A C 1
ATOM 671 O O . CYS A 1 86 ? 0.717 9.203 -5.709 1.00 82.50 86 CYS A O 1
ATOM 673 N N . SER A 1 87 ? 2.956 9.052 -5.841 1.00 80.12 87 SER A N 1
ATOM 674 C CA . SER A 1 87 ? 3.148 10.403 -6.406 1.00 80.12 87 SER A CA 1
ATOM 675 C C . SER A 1 87 ? 3.324 10.366 -7.929 1.00 80.12 87 SER A C 1
ATOM 677 O O . SER A 1 87 ? 3.037 11.348 -8.604 1.00 80.12 87 SER A O 1
ATOM 679 N N . ASP A 1 88 ? 3.734 9.218 -8.469 1.00 78.81 88 ASP A N 1
ATOM 680 C CA . ASP A 1 88 ? 3.880 8.929 -9.895 1.00 78.81 88 ASP A CA 1
ATOM 681 C C . ASP A 1 88 ? 2.529 8.870 -10.620 1.00 78.81 88 ASP A C 1
ATOM 683 O O . ASP A 1 88 ? 1.472 8.744 -9.991 1.00 78.81 88 ASP A O 1
ATOM 687 N N . SER A 1 89 ? 2.551 8.914 -11.956 1.00 84.06 89 SER A N 1
ATOM 688 C CA . SER A 1 89 ? 1.356 8.657 -12.770 1.00 84.06 89 SER A CA 1
ATOM 689 C C . SER A 1 89 ? 0.823 7.239 -12.524 1.00 84.06 89 SER A C 1
ATOM 691 O O . SER A 1 89 ? 1.587 6.322 -12.224 1.00 84.06 89 SER A O 1
ATOM 693 N N . LEU A 1 90 ? -0.492 7.035 -12.671 1.00 82.88 90 LEU A N 1
ATOM 694 C CA . LEU A 1 90 ? -1.116 5.735 -12.385 1.00 82.88 90 LEU A CA 1
ATOM 695 C C . LEU A 1 90 ? -0.495 4.589 -13.206 1.00 82.88 90 LEU A C 1
ATOM 697 O O . LEU A 1 90 ? -0.245 3.518 -12.664 1.00 82.88 90 LEU A O 1
ATOM 701 N N . VAL A 1 91 ? -0.182 4.833 -14.484 1.00 85.94 91 VAL A N 1
ATOM 702 C CA . VAL A 1 91 ? 0.472 3.846 -15.363 1.00 85.94 91 VAL A CA 1
ATOM 703 C C . VAL A 1 91 ? 1.863 3.474 -14.841 1.00 85.94 91 VAL A C 1
ATOM 705 O O . VAL A 1 91 ? 2.181 2.290 -14.748 1.00 85.94 91 VAL A O 1
ATOM 708 N N . ALA A 1 92 ? 2.672 4.463 -14.444 1.00 77.00 92 ALA A N 1
ATOM 709 C CA . ALA A 1 92 ? 4.006 4.220 -13.897 1.00 77.00 92 ALA A CA 1
ATOM 710 C C . ALA A 1 92 ? 3.950 3.456 -12.563 1.00 77.00 92 ALA A C 1
ATOM 712 O O . ALA A 1 92 ? 4.712 2.513 -12.366 1.00 77.00 92 ALA A O 1
ATOM 713 N N . ALA A 1 93 ? 3.010 3.802 -11.680 1.00 79.31 93 ALA A N 1
ATOM 714 C CA . ALA A 1 93 ? 2.830 3.128 -10.396 1.00 79.31 93 ALA A CA 1
ATOM 715 C C . ALA A 1 93 ? 2.377 1.664 -10.548 1.00 79.31 93 ALA A C 1
ATOM 717 O O . ALA A 1 93 ? 2.907 0.780 -9.876 1.00 79.31 93 ALA A O 1
ATOM 718 N N . VAL A 1 94 ? 1.443 1.383 -11.465 1.00 80.88 94 VAL A N 1
ATOM 719 C CA . VAL A 1 94 ? 1.023 0.006 -11.783 1.00 80.88 94 VAL A CA 1
ATOM 720 C C . VAL A 1 94 ? 2.192 -0.793 -12.370 1.00 80.88 94 VAL A C 1
ATOM 722 O O . VAL A 1 94 ? 2.430 -1.920 -11.938 1.00 80.88 94 VAL A O 1
ATOM 725 N N . ALA A 1 95 ? 2.974 -0.209 -13.285 1.00 77.88 95 ALA A N 1
ATOM 726 C CA . ALA A 1 95 ? 4.162 -0.858 -13.842 1.00 77.88 95 ALA A CA 1
ATOM 727 C C . ALA A 1 95 ? 5.212 -1.179 -12.760 1.00 77.88 95 ALA A C 1
ATOM 729 O O . ALA A 1 95 ? 5.714 -2.300 -12.708 1.00 77.88 95 ALA A O 1
ATOM 730 N N . GLN A 1 96 ? 5.490 -0.246 -11.842 1.00 74.69 96 GLN A N 1
ATOM 731 C CA . GLN A 1 96 ? 6.385 -0.476 -10.700 1.00 74.69 96 GLN A CA 1
ATOM 732 C C . GLN A 1 96 ? 5.896 -1.625 -9.801 1.00 74.69 96 GLN A C 1
ATOM 734 O O . GLN A 1 96 ? 6.691 -2.485 -9.426 1.00 74.69 96 GLN A O 1
ATOM 739 N N . LEU A 1 97 ? 4.595 -1.686 -9.489 1.00 77.56 97 LEU A N 1
ATOM 740 C CA . LEU A 1 97 ? 4.008 -2.764 -8.680 1.00 77.56 97 LEU A CA 1
ATOM 741 C C . LEU A 1 97 ? 4.054 -4.130 -9.382 1.00 77.56 97 LEU A C 1
ATOM 743 O O . LEU A 1 97 ? 4.217 -5.149 -8.706 1.00 77.56 97 LEU A 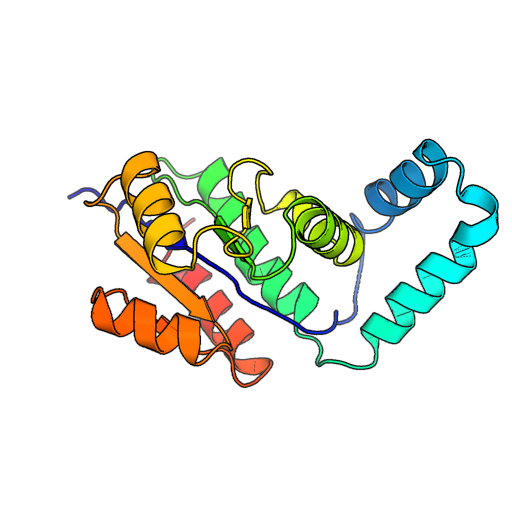O 1
ATOM 747 N N . LEU A 1 98 ? 3.932 -4.169 -10.712 1.00 77.94 98 LEU A N 1
ATOM 748 C CA . LEU A 1 98 ? 4.084 -5.389 -11.511 1.00 77.94 98 LEU A CA 1
ATOM 749 C C . LEU A 1 98 ? 5.539 -5.881 -11.509 1.00 77.94 98 LEU A C 1
ATOM 751 O O . LEU A 1 98 ? 5.783 -7.031 -11.152 1.00 77.94 98 LEU A O 1
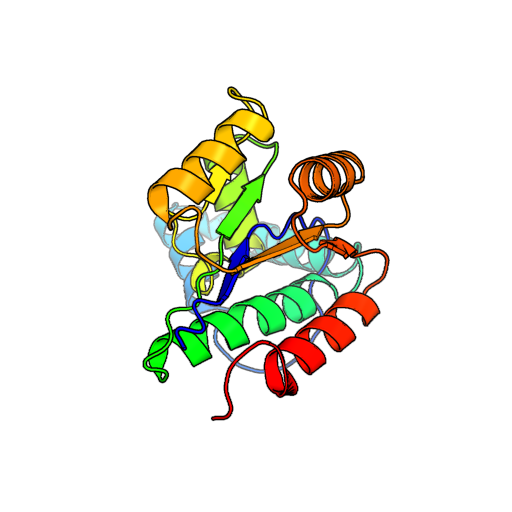ATOM 755 N N . LEU A 1 99 ? 6.502 -5.004 -11.816 1.00 72.12 99 LEU A N 1
ATOM 756 C CA . LEU A 1 99 ? 7.938 -5.326 -11.840 1.00 72.12 99 LEU A CA 1
ATOM 757 C C . LEU A 1 99 ? 8.468 -5.747 -10.454 1.00 72.12 99 LEU A C 1
ATOM 759 O O . LEU A 1 99 ? 9.255 -6.684 -10.333 1.00 72.12 99 LEU A O 1
ATOM 763 N N . ALA A 1 100 ? 7.980 -5.116 -9.381 1.00 71.38 100 ALA A N 1
ATOM 764 C CA . ALA A 1 100 ? 8.295 -5.493 -8.000 1.00 71.38 100 ALA A CA 1
ATOM 765 C C . ALA A 1 100 ? 7.607 -6.801 -7.538 1.00 71.38 100 ALA A C 1
ATOM 767 O O . ALA A 1 100 ? 7.925 -7.344 -6.471 1.00 71.38 100 ALA A O 1
ATOM 768 N N . GLY A 1 101 ? 6.652 -7.324 -8.316 1.00 74.19 101 GLY A N 1
ATOM 769 C CA . GLY A 1 101 ? 5.835 -8.480 -7.946 1.00 74.19 101 GLY A CA 1
ATOM 770 C C . GLY A 1 101 ? 4.934 -8.217 -6.735 1.00 74.19 101 GLY A C 1
ATOM 771 O O . GLY A 1 101 ? 4.735 -9.114 -5.925 1.00 74.19 101 GLY A O 1
ATOM 772 N N . LEU A 1 102 ? 4.448 -6.985 -6.564 1.00 78.94 102 LEU A N 1
ATOM 773 C CA . LEU A 1 102 ? 3.539 -6.578 -5.482 1.00 78.94 102 LEU A CA 1
ATOM 774 C C . LEU A 1 102 ? 2.072 -6.517 -5.935 1.00 78.94 102 LEU A C 1
ATOM 776 O O . LEU A 1 102 ? 1.169 -6.657 -5.113 1.00 78.94 102 LEU A O 1
ATOM 780 N N . ALA A 1 103 ? 1.835 -6.348 -7.240 1.00 82.50 103 ALA A N 1
ATOM 781 C CA . ALA A 1 103 ? 0.499 -6.245 -7.828 1.00 82.50 103 ALA A CA 1
ATOM 782 C C . ALA A 1 103 ? -0.491 -7.372 -7.440 1.00 82.50 103 ALA A C 1
ATOM 784 O O . ALA A 1 103 ? -1.652 -7.046 -7.215 1.00 82.50 103 ALA A O 1
ATOM 785 N N . PRO A 1 104 ? -0.107 -8.661 -7.280 1.00 84.56 104 PRO A N 1
ATOM 786 C CA . PRO A 1 104 ? -1.065 -9.712 -6.907 1.00 84.56 104 PRO A CA 1
ATOM 787 C C . PRO A 1 104 ? -1.766 -9.501 -5.557 1.00 84.56 104 PRO A C 1
ATOM 789 O O . PRO A 1 104 ? -2.862 -10.014 -5.356 1.00 84.56 104 PRO A O 1
ATOM 792 N N . ALA A 1 105 ? -1.157 -8.741 -4.641 1.00 83.56 105 ALA A N 1
ATOM 793 C CA . ALA A 1 105 ? -1.722 -8.432 -3.328 1.00 83.56 105 ALA A CA 1
ATOM 794 C C . ALA A 1 105 ? -2.415 -7.052 -3.270 1.00 83.56 105 ALA A C 1
ATOM 796 O O . ALA A 1 105 ? -2.895 -6.651 -2.207 1.00 83.56 105 ALA A O 1
ATOM 797 N N . VAL A 1 106 ? -2.469 -6.310 -4.384 1.00 83.62 106 VAL A N 1
ATOM 798 C CA . VAL A 1 106 ? -3.042 -4.957 -4.469 1.00 83.62 106 VAL A CA 1
ATOM 799 C C . VAL A 1 106 ? -4.002 -4.878 -5.664 1.00 83.62 106 VAL A C 1
ATOM 801 O O . VAL A 1 106 ? -3.541 -4.760 -6.800 1.00 83.62 106 VAL A O 1
ATOM 804 N N . PRO A 1 107 ? -5.331 -4.895 -5.439 1.00 84.50 107 PRO A N 1
ATOM 805 C CA . PRO A 1 107 ? -6.311 -4.696 -6.506 1.00 84.50 107 PRO A CA 1
ATOM 806 C C . PRO A 1 107 ? -6.062 -3.379 -7.252 1.00 84.50 107 PRO A C 1
ATOM 808 O O . PRO A 1 107 ? -5.757 -2.359 -6.627 1.00 84.50 107 PRO A O 1
ATOM 811 N N . ILE A 1 108 ? -6.175 -3.380 -8.583 1.00 85.25 108 ILE A N 1
ATOM 812 C CA . ILE A 1 108 ? -5.789 -2.228 -9.416 1.00 85.25 108 ILE A CA 1
ATOM 813 C C . ILE A 1 108 ? -6.628 -0.980 -9.111 1.00 85.25 108 ILE A C 1
ATOM 815 O O . ILE A 1 108 ? -6.120 0.140 -9.101 1.00 85.25 108 ILE A O 1
ATOM 819 N N . GLU A 1 109 ? -7.898 -1.174 -8.771 1.00 88.00 109 GLU A N 1
ATOM 820 C CA . GLU A 1 109 ? -8.830 -0.138 -8.343 1.00 88.00 109 GLU A CA 1
ATOM 821 C C . GLU A 1 109 ? -8.480 0.469 -6.971 1.00 88.00 109 GLU A C 1
ATOM 823 O O . GLU A 1 109 ? -9.011 1.518 -6.607 1.00 88.00 109 GLU A O 1
ATOM 828 N N . ASN A 1 110 ? -7.577 -0.158 -6.209 1.00 89.44 110 ASN A N 1
ATOM 829 C CA . ASN A 1 110 ? -7.048 0.348 -4.941 1.00 89.44 110 ASN A CA 1
ATOM 830 C C . ASN A 1 110 ? -5.716 1.112 -5.107 1.00 89.44 110 ASN A C 1
ATOM 832 O O . ASN A 1 110 ? -5.086 1.459 -4.105 1.00 89.44 110 ASN A O 1
ATOM 836 N N . ILE A 1 111 ? -5.272 1.382 -6.338 1.00 87.69 111 ILE A N 1
ATOM 837 C CA . ILE A 1 111 ? -4.056 2.152 -6.625 1.00 87.69 111 ILE A CA 1
ATOM 838 C C . ILE A 1 111 ? -4.449 3.586 -6.991 1.00 87.69 111 ILE A C 1
ATOM 840 O O . ILE A 1 111 ? -5.133 3.830 -7.984 1.00 87.69 111 ILE A O 1
ATOM 844 N N . TYR A 1 112 ? -3.988 4.552 -6.199 1.00 87.69 112 TYR A N 1
ATOM 845 C CA . TYR A 1 112 ? -4.332 5.960 -6.354 1.00 87.69 112 TYR A CA 1
ATOM 846 C C . TYR A 1 112 ? -3.098 6.833 -6.586 1.00 87.69 112 TYR A C 1
ATOM 848 O O . TYR A 1 112 ? -2.141 6.811 -5.812 1.00 87.69 112 TYR A O 1
ATOM 856 N N . SER A 1 113 ? -3.163 7.669 -7.624 1.00 86.50 113 SER A N 1
ATOM 857 C CA . SER A 1 113 ? -2.119 8.637 -7.967 1.00 86.50 113 SER A CA 1
ATOM 858 C C . SER A 1 113 ? -2.467 10.044 -7.481 1.00 86.50 113 SER A C 1
ATOM 860 O O . SER A 1 113 ? -3.484 10.619 -7.876 1.00 86.50 113 SER A O 1
ATOM 862 N N . ALA A 1 114 ? -1.577 10.623 -6.676 1.00 85.88 114 ALA A N 1
ATOM 863 C CA . ALA A 1 114 ? -1.634 12.015 -6.236 1.00 85.88 114 ALA A CA 1
ATOM 864 C C . ALA A 1 114 ? -1.087 13.014 -7.276 1.00 85.88 114 ALA A C 1
ATOM 866 O O . ALA A 1 114 ? -1.276 14.216 -7.101 1.00 85.88 114 ALA A O 1
ATOM 867 N N . SER A 1 115 ? -0.473 12.534 -8.371 1.00 81.06 115 SER A N 1
ATOM 868 C CA . SER A 1 115 ? 0.248 13.342 -9.381 1.00 81.06 115 SER A CA 1
ATOM 869 C C . SER A 1 115 ? -0.518 14.549 -9.941 1.00 81.06 115 SER A C 1
ATOM 871 O O . SER A 1 115 ? 0.103 15.526 -10.346 1.00 81.06 115 SER A O 1
ATOM 873 N N . LYS A 1 116 ? -1.857 14.487 -9.977 1.00 88.56 116 LYS A N 1
ATOM 874 C CA . LYS A 1 116 ? -2.728 15.572 -10.468 1.00 88.56 116 LYS A CA 1
ATOM 875 C C . LYS A 1 116 ? -3.582 16.247 -9.394 1.00 88.56 116 LYS A C 1
ATOM 877 O O . LYS A 1 116 ? -4.004 17.376 -9.600 1.00 88.56 116 LYS A O 1
ATOM 882 N N . ALA A 1 117 ? -3.912 15.545 -8.311 1.00 87.31 117 ALA A N 1
ATOM 883 C CA . ALA A 1 117 ? -4.949 15.968 -7.363 1.00 87.31 117 ALA A CA 1
ATOM 884 C C . ALA A 1 117 ? -4.412 16.361 -5.974 1.00 87.31 117 ALA A C 1
ATOM 886 O O . ALA A 1 117 ? -5.187 16.845 -5.155 1.00 87.31 117 ALA A O 1
ATOM 887 N N . GLY A 1 118 ? -3.123 16.143 -5.693 1.00 87.62 118 GLY A N 1
ATOM 888 C CA . GLY A 1 118 ? -2.590 16.220 -4.330 1.00 87.62 118 GLY A CA 1
ATOM 889 C C . GLY A 1 118 ? -2.936 14.975 -3.505 1.00 87.62 118 GLY A C 1
ATOM 890 O O . GLY A 1 118 ? -3.696 14.108 -3.946 1.00 87.62 118 GLY A O 1
ATOM 891 N N . ARG A 1 119 ? -2.341 14.838 -2.314 1.00 82.94 119 ARG A N 1
ATOM 892 C CA . ARG A 1 119 ? -2.524 13.636 -1.477 1.00 82.94 119 ARG A CA 1
ATOM 893 C C . ARG A 1 119 ? -3.777 13.728 -0.618 1.00 82.94 119 ARG A C 1
ATOM 895 O O . ARG A 1 119 ? -4.463 12.728 -0.458 1.00 82.94 119 ARG A O 1
ATOM 902 N N . GLU A 1 120 ? -4.107 14.928 -0.165 1.00 90.44 120 GLU A N 1
ATOM 903 C CA . GLU A 1 120 ? -5.300 15.310 0.589 1.00 90.44 120 GLU A CA 1
ATOM 904 C C . GLU A 1 120 ? -6.569 14.865 -0.152 1.00 90.44 120 GLU A C 1
ATOM 906 O O . GLU A 1 120 ? -7.318 14.019 0.330 1.00 90.44 120 GLU A O 1
ATOM 911 N N . ALA A 1 121 ? -6.759 15.346 -1.386 1.00 93.12 121 ALA A N 1
ATOM 912 C CA . ALA A 1 121 ? -7.941 15.033 -2.189 1.00 93.12 121 ALA A CA 1
ATOM 913 C C . ALA A 1 121 ? -8.027 13.550 -2.590 1.00 93.12 121 ALA A C 1
ATOM 915 O O . ALA A 1 121 ? -9.108 13.049 -2.905 1.00 93.12 121 ALA A O 1
ATOM 916 N N . VAL A 1 122 ? -6.900 12.833 -2.612 1.00 89.62 122 VAL A N 1
ATOM 917 C CA . VAL A 1 122 ? -6.880 11.385 -2.848 1.00 89.62 122 VAL A CA 1
ATOM 918 C C . VAL A 1 122 ? -7.222 10.609 -1.576 1.00 89.62 122 VAL A C 1
ATOM 920 O O . VAL A 1 122 ? -7.998 9.658 -1.653 1.00 89.62 122 VAL A O 1
ATOM 923 N N . LEU A 1 123 ? -6.719 11.030 -0.416 1.00 89.12 123 LEU A N 1
ATOM 924 C CA . LEU A 1 123 ? -7.063 10.457 0.884 1.00 89.12 123 LEU A CA 1
ATOM 925 C C . LEU A 1 123 ? -8.568 10.591 1.160 1.00 89.12 123 LEU A C 1
ATOM 927 O O . LEU A 1 123 ? -9.207 9.599 1.508 1.00 89.12 123 LEU A O 1
ATOM 931 N N . ASP A 1 124 ? -9.155 11.755 0.869 1.00 91.56 124 ASP A N 1
ATOM 932 C CA . ASP A 1 124 ? -10.608 11.972 0.906 1.00 91.56 124 ASP A CA 1
ATOM 933 C C . ASP A 1 124 ? -11.370 10.991 0.001 1.00 91.56 124 ASP A C 1
ATOM 935 O O . ASP A 1 124 ? -12.376 10.411 0.408 1.00 91.56 124 ASP A O 1
ATOM 939 N N . ARG A 1 125 ? -10.900 10.755 -1.234 1.00 92.75 125 ARG A N 1
ATOM 940 C CA . ARG A 1 125 ? -11.528 9.787 -2.158 1.00 92.75 125 ARG A CA 1
ATOM 941 C C . ARG A 1 125 ? -11.446 8.354 -1.637 1.00 92.75 125 ARG A C 1
ATOM 943 O O . ARG A 1 125 ? -12.416 7.613 -1.782 1.00 92.75 125 ARG A O 1
ATOM 950 N N . ILE A 1 126 ? -10.323 7.973 -1.028 1.00 88.81 126 ILE A N 1
ATOM 951 C CA . ILE A 1 126 ? -10.154 6.666 -0.381 1.00 88.81 126 ILE A CA 1
ATOM 952 C C . ILE A 1 126 ? -11.162 6.544 0.770 1.00 88.81 126 ILE A C 1
ATOM 954 O O . ILE A 1 126 ? -11.968 5.614 0.776 1.00 88.81 126 ILE A O 1
ATOM 958 N N . GLN A 1 127 ? -11.208 7.518 1.683 1.00 86.12 127 GLN A N 1
ATOM 959 C CA . GLN A 1 127 ? -12.138 7.505 2.815 1.00 86.12 127 GLN A CA 1
ATOM 960 C C . GLN A 1 127 ? -13.616 7.542 2.397 1.00 86.12 127 GLN A C 1
ATOM 962 O O . GLN A 1 127 ? -14.451 6.915 3.046 1.00 86.12 127 GLN A O 1
ATOM 967 N N . ASN A 1 128 ? -13.958 8.234 1.308 1.00 89.25 128 ASN A N 1
ATOM 968 C CA . ASN A 1 128 ? -15.321 8.262 0.773 1.00 89.25 128 ASN A CA 1
ATOM 969 C C . ASN A 1 128 ? -15.719 6.935 0.100 1.00 89.25 128 ASN A C 1
ATOM 971 O O . ASN A 1 128 ? -16.887 6.563 0.167 1.00 89.25 128 ASN A O 1
ATOM 975 N N . ARG A 1 129 ? -14.777 6.207 -0.521 1.00 88.25 129 ARG A N 1
ATOM 976 C CA . ARG A 1 129 ? -15.039 4.886 -1.125 1.00 88.25 129 ARG A CA 1
ATOM 977 C C . ARG A 1 129 ? -15.151 3.778 -0.079 1.00 88.25 129 ARG A C 1
ATOM 979 O O . ARG A 1 129 ? -16.048 2.949 -0.175 1.00 88.25 129 ARG A O 1
ATOM 986 N N . PHE A 1 130 ? -14.215 3.730 0.866 1.00 81.56 130 PHE A N 1
ATOM 987 C CA . PHE A 1 130 ? -14.139 2.658 1.861 1.00 81.56 130 PHE A CA 1
ATOM 988 C C . PHE A 1 130 ? -15.020 2.924 3.089 1.00 81.56 130 PHE A C 1
ATOM 990 O O . PHE A 1 130 ? -15.541 1.984 3.678 1.00 81.56 130 PHE A O 1
ATOM 997 N N . GLY A 1 131 ? -15.247 4.195 3.428 1.00 81.31 131 GLY A N 1
ATOM 998 C CA . GLY A 1 131 ? -16.093 4.640 4.532 1.00 81.31 131 GLY A CA 1
ATOM 999 C C . GLY A 1 131 ? -15.291 5.369 5.612 1.00 81.31 131 GLY A C 1
ATOM 1000 O O . GLY A 1 131 ? -14.329 4.838 6.166 1.00 81.31 131 GLY A O 1
ATOM 1001 N N . LYS A 1 132 ? -15.717 6.584 5.981 1.00 77.88 132 LYS A N 1
ATOM 1002 C CA . LYS A 1 132 ? -15.021 7.425 6.981 1.00 77.88 132 LYS A CA 1
ATOM 1003 C C . LYS A 1 132 ? -14.958 6.828 8.398 1.00 77.88 132 LYS A C 1
ATOM 1005 O O . LYS A 1 132 ? -14.224 7.336 9.232 1.00 77.88 132 LYS A O 1
ATOM 1010 N N . LYS A 1 133 ? -15.745 5.781 8.678 1.00 77.25 133 LYS A N 1
ATOM 1011 C CA . LYS A 1 133 ? -15.787 5.075 9.975 1.00 77.25 133 LYS A CA 1
ATOM 1012 C C . LYS A 1 133 ? -14.860 3.858 10.056 1.00 77.25 133 LYS A C 1
ATOM 1014 O O . LYS A 1 133 ? -14.762 3.263 11.124 1.00 77.25 133 LYS A O 1
ATOM 1019 N N . CYS A 1 134 ? -14.227 3.462 8.955 1.00 79.75 134 CYS A N 1
ATOM 1020 C CA . CYS A 1 134 ? -13.263 2.368 8.965 1.00 79.75 134 CYS A CA 1
ATOM 1021 C C . CYS A 1 134 ? -11.991 2.774 9.720 1.00 79.75 134 CYS A C 1
ATOM 1023 O O . CYS A 1 134 ? -11.661 3.956 9.812 1.00 79.75 134 CYS A O 1
ATOM 1025 N N . SER A 1 135 ? -11.265 1.796 10.252 1.00 82.62 135 SER A N 1
ATOM 1026 C CA . SER A 1 135 ? -9.985 2.036 10.920 1.00 82.62 135 SER A CA 1
ATOM 1027 C C . SER A 1 135 ? -8.898 2.150 9.858 1.00 82.62 135 SER A C 1
ATOM 1029 O O . SER A 1 135 ? -8.705 1.207 9.097 1.00 82.62 135 SER A O 1
ATOM 1031 N N . TYR A 1 136 ? -8.193 3.278 9.806 1.00 82.88 136 TYR A N 1
ATOM 1032 C CA . TYR A 1 136 ? -7.124 3.531 8.838 1.00 82.88 136 TYR A CA 1
ATOM 1033 C C . TYR A 1 136 ? -5.747 3.415 9.503 1.00 82.88 136 TYR A C 1
ATOM 1035 O O . TYR A 1 136 ? -5.560 3.890 10.620 1.00 82.88 136 TYR A O 1
ATOM 1043 N N . VAL A 1 137 ? -4.768 2.836 8.803 1.00 88.38 137 VAL A N 1
ATOM 1044 C CA . VAL A 1 137 ? -3.340 2.884 9.178 1.00 88.38 137 VAL A CA 1
ATOM 1045 C C . VAL A 1 137 ? -2.515 3.219 7.939 1.00 88.38 137 VAL A C 1
ATOM 1047 O O . VAL A 1 137 ? -2.710 2.588 6.901 1.00 88.38 137 VAL A O 1
ATOM 1050 N N . VAL A 1 138 ? -1.601 4.187 8.056 1.00 87.62 138 VAL A N 1
ATOM 1051 C CA . VAL A 1 138 ? -0.710 4.652 6.977 1.00 87.62 138 VAL A CA 1
ATOM 1052 C C . VAL A 1 138 ? 0.698 4.088 7.142 1.00 87.62 138 VAL A C 1
ATOM 1054 O O . VAL A 1 138 ? 1.297 4.254 8.200 1.00 87.62 138 VAL A O 1
ATOM 1057 N N . ILE A 1 139 ? 1.254 3.463 6.096 1.00 88.06 139 ILE A N 1
ATOM 1058 C CA . ILE A 1 139 ? 2.563 2.786 6.133 1.00 88.06 139 ILE A CA 1
ATOM 1059 C C . ILE A 1 139 ? 3.535 3.483 5.179 1.00 88.06 139 ILE A C 1
ATOM 1061 O O . ILE A 1 139 ? 3.502 3.295 3.961 1.00 88.06 139 ILE A O 1
ATOM 1065 N N . THR A 1 140 ? 4.410 4.340 5.707 1.00 83.25 140 THR A N 1
ATOM 1066 C CA . THR A 1 140 ? 5.134 5.279 4.840 1.00 83.25 140 THR A CA 1
ATOM 1067 C C . THR A 1 140 ? 6.544 5.633 5.293 1.00 83.25 140 THR A C 1
ATOM 1069 O O . THR A 1 140 ? 6.801 5.874 6.472 1.00 83.25 140 THR A O 1
ATOM 1072 N N . SER A 1 141 ? 7.450 5.739 4.317 1.00 80.69 141 SER A N 1
ATOM 1073 C CA . SER A 1 141 ? 8.751 6.400 4.462 1.00 80.69 141 SER A CA 1
ATOM 1074 C C . SER A 1 141 ? 8.722 7.880 4.041 1.00 80.69 141 SER A C 1
ATOM 1076 O O . SER A 1 141 ? 9.748 8.552 4.087 1.00 80.69 141 SER A O 1
ATOM 1078 N N . SER A 1 142 ? 7.578 8.395 3.573 1.00 82.44 142 SER A N 1
ATOM 1079 C CA . SER A 1 142 ? 7.424 9.782 3.120 1.00 82.44 142 SER A CA 1
ATOM 1080 C C . SER A 1 142 ? 7.038 10.687 4.286 1.00 82.44 142 SER A C 1
ATOM 1082 O O . SER A 1 142 ? 5.974 10.513 4.880 1.00 82.44 142 SER A O 1
ATOM 1084 N N . ALA A 1 143 ? 7.870 11.690 4.580 1.00 80.75 143 ALA A N 1
ATOM 1085 C CA . ALA A 1 143 ? 7.569 12.705 5.590 1.00 80.75 143 ALA A CA 1
ATOM 1086 C C . ALA A 1 143 ? 6.278 13.481 5.264 1.00 80.75 143 ALA A C 1
ATOM 1088 O O . ALA A 1 143 ? 5.470 13.728 6.154 1.00 80.75 143 ALA A O 1
ATOM 1089 N N . GLU A 1 144 ? 6.035 13.788 3.986 1.00 81.81 144 GLU A N 1
ATOM 1090 C CA . GLU A 1 144 ? 4.815 14.465 3.522 1.00 81.81 144 GLU A CA 1
ATOM 1091 C C . GLU A 1 144 ? 3.561 13.634 3.840 1.00 81.81 144 GLU A C 1
ATOM 1093 O O . GLU A 1 144 ? 2.595 14.139 4.409 1.00 81.81 144 GLU A O 1
ATOM 1098 N N . THR A 1 145 ? 3.600 12.331 3.540 1.00 83.38 145 THR A N 1
ATOM 1099 C CA . THR A 1 145 ? 2.489 11.405 3.809 1.00 83.38 145 THR A CA 1
ATOM 1100 C C . THR A 1 145 ? 2.298 11.173 5.313 1.00 83.38 145 THR A C 1
ATOM 1102 O O . THR A 1 145 ? 1.167 11.073 5.780 1.00 83.38 145 THR A O 1
ATOM 1105 N N . ASN A 1 146 ? 3.391 11.127 6.084 1.00 83.62 146 ASN A N 1
ATOM 1106 C CA . ASN A 1 146 ? 3.380 11.000 7.546 1.00 83.62 146 ASN A CA 1
ATOM 1107 C C . ASN A 1 146 ? 2.705 12.220 8.201 1.00 83.62 146 ASN A C 1
ATOM 1109 O O . ASN A 1 146 ? 1.813 12.065 9.034 1.00 83.62 146 ASN A O 1
ATOM 1113 N N . ASN A 1 147 ? 3.077 13.427 7.768 1.00 87.00 147 ASN A N 1
ATOM 1114 C CA . ASN A 1 147 ? 2.518 14.685 8.263 1.00 87.00 147 ASN A CA 1
ATOM 1115 C C . ASN A 1 147 ? 1.029 14.826 7.915 1.00 87.00 147 ASN A C 1
ATOM 1117 O O . ASN A 1 147 ? 0.239 15.188 8.786 1.00 87.00 147 ASN A O 1
ATOM 1121 N N . LEU A 1 148 ? 0.634 14.482 6.683 1.00 87.19 148 LEU A N 1
ATOM 1122 C CA . LEU A 1 148 ? -0.772 14.459 6.273 1.00 87.19 148 LEU A CA 1
ATOM 1123 C C . LEU A 1 148 ? -1.591 13.486 7.132 1.00 87.19 148 LEU A C 1
ATOM 1125 O O . LEU A 1 148 ? -2.619 13.867 7.683 1.00 87.19 148 LEU A O 1
ATOM 1129 N N . ALA A 1 149 ? -1.117 12.251 7.305 1.00 86.88 149 ALA A N 1
ATOM 1130 C CA . ALA A 1 149 ? -1.815 11.258 8.115 1.00 86.88 149 ALA A CA 1
ATOM 1131 C C . ALA A 1 149 ? -1.994 11.718 9.573 1.00 86.88 149 ALA A C 1
ATOM 1133 O O . ALA A 1 149 ? -3.090 11.600 10.115 1.00 86.88 149 ALA A O 1
ATOM 1134 N N . ARG A 1 150 ? -0.969 12.334 10.184 1.00 90.31 150 ARG A N 1
ATOM 1135 C CA . ARG A 1 150 ? -1.075 12.918 11.535 1.00 90.31 150 ARG A CA 1
ATOM 1136 C C . ARG A 1 150 ? -2.072 14.071 11.613 1.00 90.31 150 ARG A C 1
ATOM 1138 O O . ARG A 1 150 ? -2.815 14.136 12.586 1.00 90.31 150 ARG A O 1
ATOM 1145 N N . LYS A 1 151 ? -2.106 14.954 10.608 1.00 93.81 151 LYS A N 1
ATOM 1146 C CA . LYS A 1 151 ? -3.084 16.051 10.520 1.00 93.81 151 LYS A CA 1
ATOM 1147 C C . LYS A 1 151 ? -4.520 15.518 10.504 1.00 93.81 151 LYS A C 1
ATOM 1149 O O . LYS A 1 151 ? -5.361 16.029 11.234 1.00 93.81 151 LYS A O 1
ATOM 1154 N N . GLU A 1 152 ? -4.768 14.449 9.752 1.00 88.88 152 GLU A N 1
ATOM 1155 C CA . GLU A 1 152 ? -6.074 13.777 9.687 1.00 88.88 152 GLU A CA 1
ATOM 1156 C C . GLU A 1 152 ? -6.312 12.776 10.843 1.00 88.88 152 GLU A C 1
ATOM 1158 O O . GLU A 1 152 ? -7.259 11.993 10.805 1.00 88.88 152 GLU A O 1
ATOM 1163 N N . SER A 1 153 ? -5.467 12.785 11.886 1.00 92.38 153 SER A N 1
ATOM 1164 C CA . SER A 1 153 ? -5.530 11.882 13.052 1.00 92.38 153 SER A CA 1
ATOM 1165 C C . SER A 1 153 ? -5.492 10.379 12.720 1.00 92.38 153 SER A C 1
ATOM 1167 O O . SER A 1 153 ? -5.959 9.546 13.498 1.00 92.38 153 SER A O 1
ATOM 1169 N N . ILE A 1 154 ? -4.901 10.012 11.582 1.00 88.50 154 ILE A N 1
ATOM 1170 C CA . ILE A 1 154 ? -4.727 8.626 11.141 1.00 88.50 154 ILE A CA 1
ATOM 1171 C C . ILE A 1 154 ? -3.427 8.052 11.741 1.00 88.50 154 ILE A C 1
ATOM 1173 O O . ILE A 1 154 ? -2.360 8.648 11.562 1.00 88.50 154 ILE A O 1
ATOM 1177 N N . PRO A 1 155 ? -3.470 6.886 12.416 1.00 90.12 155 PRO A N 1
ATOM 1178 C CA . PRO A 1 155 ? -2.280 6.168 12.870 1.00 90.12 155 PRO A CA 1
ATOM 1179 C C . PRO A 1 155 ? -1.248 5.932 11.758 1.00 90.12 155 PRO A C 1
ATOM 1181 O O . PRO A 1 155 ? -1.587 5.510 10.651 1.00 90.12 155 PRO A O 1
ATOM 1184 N N . VAL A 1 156 ? 0.032 6.154 12.073 1.00 86.50 156 VAL A N 1
ATOM 1185 C CA . VAL A 1 156 ? 1.143 6.000 11.121 1.00 86.50 156 VAL A CA 1
ATOM 1186 C C . VAL A 1 156 ? 2.133 4.949 11.599 1.00 86.50 156 VAL A C 1
ATOM 1188 O O . VAL A 1 156 ? 2.687 5.068 12.690 1.00 86.50 156 VAL A O 1
ATOM 1191 N N . TRP A 1 157 ? 2.421 3.986 10.728 1.00 89.06 157 TRP A N 1
ATOM 1192 C CA . TRP A 1 157 ? 3.568 3.094 10.814 1.00 89.06 157 TRP A CA 1
ATOM 1193 C C . TRP A 1 157 ? 4.707 3.649 9.937 1.00 89.06 157 TRP A C 1
ATOM 1195 O O . TRP A 1 157 ? 4.646 3.553 8.705 1.00 89.06 157 TRP A O 1
ATOM 1205 N N . PRO A 1 158 ? 5.733 4.297 10.516 1.00 84.44 158 PRO A N 1
ATOM 1206 C CA . PRO A 1 158 ? 6.855 4.801 9.737 1.00 84.44 158 PRO A CA 1
ATOM 1207 C C . PRO A 1 158 ? 7.717 3.642 9.220 1.00 84.44 158 PRO A C 1
ATOM 1209 O O . PRO A 1 158 ? 7.973 2.682 9.940 1.00 84.44 158 PRO A O 1
ATOM 1212 N N . ILE A 1 159 ? 8.206 3.761 7.987 1.00 82.88 159 ILE A N 1
ATOM 1213 C CA . ILE A 1 159 ? 9.209 2.855 7.416 1.00 82.88 159 ILE A CA 1
ATOM 1214 C C . ILE A 1 159 ? 10.517 3.629 7.263 1.00 82.88 159 ILE A C 1
ATOM 1216 O O . ILE A 1 159 ? 10.628 4.504 6.404 1.00 82.88 159 ILE A O 1
ATOM 1220 N N . VAL A 1 160 ? 11.515 3.301 8.083 1.00 82.50 160 VAL A N 1
ATOM 1221 C CA . VAL A 1 160 ? 12.865 3.891 8.022 1.00 82.50 160 VAL A CA 1
ATOM 1222 C C . VAL A 1 160 ? 13.862 2.833 7.543 1.00 82.50 160 VAL A C 1
ATOM 1224 O O . VAL A 1 160 ? 14.674 3.053 6.636 1.00 82.50 160 VAL A O 1
ATOM 1227 N N . THR A 1 161 ? 13.743 1.637 8.105 1.00 81.06 161 THR A N 1
ATOM 1228 C CA . THR A 1 161 ? 14.619 0.483 7.918 1.00 81.06 161 THR A CA 1
ATOM 1229 C C . THR A 1 161 ? 13.852 -0.708 7.336 1.00 81.06 161 THR A C 1
ATOM 1231 O O . THR A 1 161 ? 12.637 -0.661 7.160 1.00 81.06 161 THR A O 1
ATOM 1234 N N . THR A 1 162 ? 14.561 -1.789 7.009 1.00 76.62 162 THR A N 1
ATOM 1235 C CA . THR A 1 162 ? 13.923 -3.050 6.592 1.00 76.62 162 THR A CA 1
ATOM 1236 C C . THR A 1 162 ? 13.224 -3.750 7.764 1.00 76.62 162 THR A C 1
ATOM 1238 O O . THR A 1 162 ? 12.172 -4.348 7.577 1.00 76.62 162 THR A O 1
ATOM 1241 N N . ASP A 1 163 ? 13.759 -3.606 8.979 1.00 87.81 163 ASP A N 1
ATOM 1242 C CA . ASP A 1 163 ? 13.228 -4.196 10.216 1.00 87.81 163 ASP A CA 1
ATOM 1243 C C . ASP A 1 163 ? 11.822 -3.674 10.581 1.00 87.81 163 ASP A C 1
ATOM 1245 O O . ASP A 1 163 ? 11.005 -4.390 11.159 1.00 87.81 163 ASP A O 1
ATOM 1249 N N . ASP A 1 164 ? 11.475 -2.457 10.152 1.00 86.12 164 ASP A N 1
ATOM 1250 C CA . ASP A 1 164 ? 10.135 -1.895 10.362 1.00 86.12 164 ASP A CA 1
ATOM 1251 C C . ASP A 1 164 ? 9.035 -2.677 9.618 1.00 86.12 164 ASP A C 1
ATOM 1253 O O . ASP A 1 164 ? 7.879 -2.646 10.049 1.00 86.12 164 ASP A O 1
ATOM 1257 N N . PHE A 1 165 ? 9.385 -3.430 8.564 1.00 85.56 165 PHE A N 1
ATOM 1258 C CA . PHE A 1 165 ? 8.482 -4.391 7.920 1.00 85.56 165 PHE A CA 1
ATOM 1259 C C . PHE A 1 165 ? 8.334 -5.693 8.713 1.00 85.56 165 PHE A C 1
ATOM 1261 O O . PHE A 1 165 ? 7.235 -6.231 8.757 1.00 85.56 165 PHE A O 1
ATOM 1268 N N . GLU A 1 166 ? 9.379 -6.197 9.378 1.00 90.62 166 GLU A N 1
ATOM 1269 C CA . GLU A 1 166 ? 9.249 -7.398 10.222 1.00 90.62 166 GLU A CA 1
ATOM 1270 C C . GLU A 1 166 ? 8.369 -7.116 11.439 1.00 90.62 166 GLU A C 1
ATOM 1272 O O . GLU A 1 166 ? 7.484 -7.906 11.782 1.00 90.62 166 GLU A O 1
ATOM 1277 N N . LYS A 1 167 ? 8.543 -5.937 12.049 1.00 92.12 167 LYS A N 1
ATOM 1278 C CA . LYS A 1 167 ? 7.661 -5.446 13.111 1.00 92.12 167 LYS A CA 1
ATOM 1279 C C . LYS A 1 167 ? 6.220 -5.278 12.610 1.00 92.12 167 LYS A C 1
ATOM 1281 O O . LYS A 1 167 ? 5.298 -5.689 13.311 1.00 92.12 167 LYS A O 1
ATOM 1286 N N . LEU A 1 168 ? 6.018 -4.727 11.404 1.00 90.19 168 LEU A N 1
ATOM 1287 C CA . LEU A 1 168 ? 4.686 -4.584 10.797 1.00 90.19 168 LEU A CA 1
ATOM 1288 C C . LEU A 1 168 ? 4.040 -5.949 10.543 1.00 90.19 168 LEU A C 1
ATOM 1290 O O . LEU A 1 168 ? 2.906 -6.161 10.956 1.00 90.19 168 LEU A O 1
ATOM 1294 N N . TYR A 1 169 ? 4.766 -6.882 9.928 1.00 90.62 169 TYR A N 1
ATOM 1295 C CA . TYR A 1 169 ? 4.302 -8.240 9.653 1.00 90.62 169 TYR A CA 1
ATOM 1296 C C . TYR A 1 169 ? 3.931 -8.984 10.943 1.00 90.62 169 TYR A C 1
ATOM 1298 O O . TYR A 1 169 ? 2.887 -9.634 11.016 1.00 90.62 169 TYR A O 1
ATOM 1306 N N . THR A 1 170 ? 4.749 -8.840 11.988 1.00 91.75 170 THR A N 1
ATOM 1307 C CA . THR A 1 170 ? 4.484 -9.391 13.325 1.00 91.75 170 THR A CA 1
ATOM 1308 C C . THR A 1 170 ? 3.224 -8.774 13.933 1.00 91.75 170 THR A C 1
ATOM 1310 O O . THR A 1 170 ? 2.379 -9.494 14.465 1.00 91.75 170 THR A O 1
ATOM 1313 N N . ALA A 1 171 ? 3.049 -7.454 13.817 1.00 89.25 171 ALA A N 1
ATOM 1314 C CA . ALA A 1 171 ? 1.860 -6.767 14.306 1.00 89.25 171 ALA A CA 1
ATOM 1315 C C . ALA A 1 171 ? 0.596 -7.167 13.530 1.00 89.25 171 ALA A C 1
ATOM 1317 O O . ALA A 1 171 ? -0.430 -7.457 14.141 1.00 89.25 171 ALA A O 1
ATOM 1318 N N . GLN A 1 172 ? 0.669 -7.252 12.201 1.00 87.19 172 GLN A N 1
ATOM 1319 C CA . GLN A 1 172 ? -0.410 -7.731 11.337 1.00 87.19 172 GLN A CA 1
ATOM 1320 C C . GLN A 1 172 ? -0.809 -9.169 11.665 1.00 87.19 172 GLN A C 1
ATOM 1322 O O . GLN A 1 172 ? -1.993 -9.451 11.810 1.00 87.19 172 GLN A O 1
ATOM 1327 N N . SER A 1 173 ? 0.166 -10.062 11.832 1.00 86.25 173 SER A N 1
ATOM 1328 C CA . SER A 1 173 ? -0.088 -11.487 12.066 1.00 86.25 173 SER A CA 1
ATOM 1329 C C . SER A 1 173 ? -0.735 -11.772 13.423 1.00 86.25 173 SER A C 1
ATOM 1331 O O . SER A 1 173 ? -1.548 -12.690 13.504 1.00 86.25 173 SER A O 1
ATOM 1333 N N . ASN A 1 174 ? -0.387 -10.993 14.457 1.00 85.31 174 ASN A N 1
ATOM 1334 C CA . ASN A 1 174 ? -0.732 -11.290 15.853 1.00 85.31 174 ASN A CA 1
ATOM 1335 C C . ASN A 1 174 ? -1.760 -10.336 16.492 1.00 85.31 174 ASN A C 1
ATOM 1337 O O . ASN A 1 174 ? -2.391 -10.722 17.475 1.00 85.31 174 ASN A O 1
ATOM 1341 N N . TYR A 1 175 ? -1.902 -9.094 16.003 1.00 81.06 175 TYR A N 1
ATOM 1342 C CA . TYR A 1 175 ? -2.641 -8.035 16.716 1.00 81.06 175 TYR A CA 1
ATOM 1343 C C . TYR A 1 175 ? -3.567 -7.167 15.845 1.00 81.06 175 TYR A C 1
ATOM 1345 O O . TYR A 1 175 ? -4.635 -6.777 16.316 1.00 81.06 175 TYR A O 1
ATOM 1353 N N . LEU A 1 176 ? -3.163 -6.804 14.620 1.00 78.25 176 LEU A N 1
ATOM 1354 C CA . LEU A 1 176 ? -3.908 -5.854 13.771 1.00 78.25 176 LEU A CA 1
ATOM 1355 C C . LEU A 1 176 ? -4.941 -6.536 12.866 1.00 78.25 176 LEU A C 1
ATOM 1357 O O . LEU A 1 176 ? -5.941 -5.918 12.507 1.00 78.25 176 LEU A O 1
ATOM 1361 N N . LEU A 1 177 ? -4.692 -7.790 12.493 1.00 73.75 177 LEU A N 1
ATOM 1362 C CA . LEU A 1 177 ? -5.645 -8.661 11.811 1.00 73.75 177 LEU A CA 1
ATOM 1363 C C . LEU A 1 177 ? -6.136 -9.693 12.841 1.00 73.75 177 LEU A C 1
ATOM 1365 O O . LEU A 1 177 ? -5.417 -9.996 13.796 1.00 73.75 177 LEU A O 1
ATOM 1369 N N . GLY A 1 178 ? -7.355 -10.219 12.683 1.00 62.88 178 GLY A N 1
ATOM 1370 C CA . GLY A 1 178 ? -7.901 -11.232 13.597 1.00 62.88 178 GLY A CA 1
ATOM 1371 C C . GLY A 1 178 ? -7.024 -12.491 13.691 1.00 62.88 178 GLY A C 1
ATOM 1372 O O . GLY A 1 178 ? -6.108 -12.689 12.891 1.00 62.88 178 GLY A O 1
ATOM 1373 N N . SER A 1 179 ? -7.295 -13.389 14.639 1.00 58.75 179 SER A N 1
ATOM 1374 C CA . SER A 1 179 ? -6.671 -14.723 14.618 1.00 58.75 179 SER A CA 1
ATOM 1375 C C . SER A 1 179 ? -7.042 -15.476 13.329 1.00 58.75 179 SER A C 1
ATOM 1377 O O . SER A 1 179 ? -8.087 -15.199 12.737 1.00 58.75 179 SER A O 1
ATOM 1379 N N . LEU A 1 180 ? -6.163 -16.373 12.865 1.00 51.81 180 LEU A N 1
ATOM 1380 C CA . LEU A 1 180 ? -6.570 -17.438 11.933 1.00 51.81 180 LEU A CA 1
ATOM 1381 C C . LEU A 1 180 ? -7.445 -18.461 12.672 1.00 51.81 180 LEU A C 1
ATOM 1383 O O . LEU A 1 180 ? -7.258 -18.579 13.905 1.00 51.81 180 LEU A O 1
#

Organism: Haemonchus placei (NCBI:txid6290)

pLDDT: mean 73.18, std 19.7, range [20.28, 93.81]

Secondary structure (DSSP, 8-state):
----EEEEEEE----------SSSSHHHHHHHHHTT-GGGHHHHHHHHHHHHHHS-SHHHHHHHHHHHHHHHHHH-SS---EEEEESS-HHHHHHHHHHTT-GGGS-GGGEEE-TTTTTHHHHHHHHHHH-TTSEEEEEES-HHHHHHHHHTT--EEE-SSSHHHHHHHHHIIIIIS---

Sequence (180 aa):
MSKDAITVGFSVKLWKPDKKLTFKSILHEALVERCGMTTQKDEINEACRQVEQLFGGRTDAARRCLEVVAQRTAVSSEKYANVVLCSDSLVAAVAQLLLAGLAPAVPIENIYSASKAGREAVLDRIQNRFGKKCSYVVITSSAETNNLARKESIPVWPIVTTDDFEKLYTAQSNYLLGSL

Foldseek 3Di:
DAQQAEEAADPDDFAADDDDDDDPCPLLVVVCVVVVVNVCSVVLVVVLVVSHVPGANQLVLVLLLLVLQQVLCVPDPHHYAYAHEEQDDLVVVCVVCSSSVNDVSHPSVRYDHCVPPHPLVRVVVVCVVSHVPGQYEYEDCDPVSVVSCVVVVHHYQHDDHSVSSVVSSVCSQPPSGDDD

Radius of gyration: 16.6 Å; chains: 1; bounding box: 39×37×45 Å

InterPro domains:
  IPR028472 Protein phosphatase EYA [PTHR10190] (40-176)
  IPR038102 EYA domain superfamily [G3DSA:3.40.50.12350] (20-176)